Protein AF-A0A0S4VMB0-F1 (afdb_monomer_lite)

Structure (mmCIF, N/CA/C/O backbone):
data_AF-A0A0S4VMB0-F1
#
_entry.id   AF-A0A0S4VMB0-F1
#
loop_
_atom_site.group_PDB
_atom_site.id
_atom_site.type_symbol
_atom_site.label_atom_id
_atom_site.label_alt_id
_atom_site.label_comp_id
_atom_site.label_asym_id
_atom_site.label_entity_id
_atom_site.label_seq_id
_atom_site.pdbx_PDB_ins_code
_atom_site.Cartn_x
_atom_site.Cartn_y
_atom_site.Cartn_z
_atom_site.occupancy
_atom_site.B_iso_or_equiv
_atom_site.auth_seq_id
_atom_site.auth_comp_id
_atom_site.auth_asym_id
_atom_site.auth_atom_id
_atom_site.pdbx_PDB_model_num
ATOM 1 N N . MET A 1 1 ? 41.493 4.805 8.586 1.00 41.91 1 MET A N 1
ATOM 2 C CA . MET A 1 1 ? 40.617 3.733 8.074 1.00 41.91 1 MET A CA 1
ATOM 3 C C . MET A 1 1 ? 39.196 4.161 8.376 1.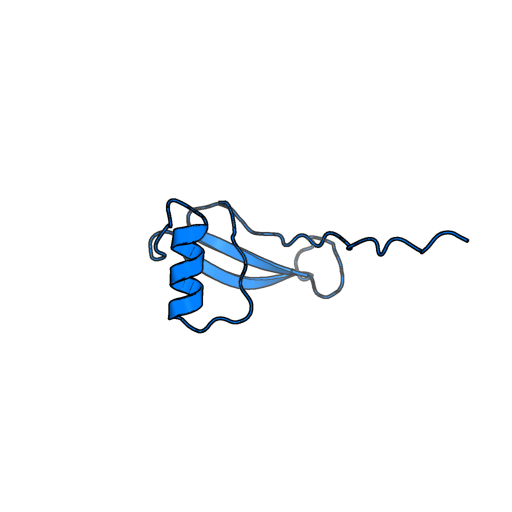00 41.91 1 MET A C 1
ATOM 5 O O . MET A 1 1 ? 38.883 4.294 9.549 1.00 41.91 1 MET A O 1
ATOM 9 N N . SER A 1 2 ? 38.400 4.473 7.356 1.00 46.03 2 SER A N 1
ATOM 10 C CA . SER A 1 2 ? 37.005 4.892 7.531 1.00 46.03 2 SER A CA 1
ATOM 11 C C . SER A 1 2 ? 36.097 3.804 6.974 1.00 46.03 2 SER A C 1
ATOM 13 O O . SER A 1 2 ? 36.313 3.319 5.866 1.00 46.03 2 SER A O 1
ATOM 15 N N . GLU A 1 3 ? 35.131 3.398 7.787 1.00 64.44 3 GLU A N 1
ATOM 16 C CA . GLU A 1 3 ? 34.119 2.385 7.497 1.00 64.44 3 GLU A CA 1
ATOM 17 C C . GLU A 1 3 ? 33.276 2.808 6.276 1.00 64.44 3 GLU A C 1
ATOM 19 O O . GLU A 1 3 ? 32.859 3.970 6.211 1.00 64.44 3 GLU A O 1
ATOM 24 N N . PRO A 1 4 ? 33.025 1.938 5.279 1.00 59.16 4 PRO A N 1
ATOM 25 C CA . PRO A 1 4 ? 32.175 2.313 4.158 1.00 59.16 4 PRO A CA 1
ATOM 26 C C . PRO A 1 4 ? 30.728 2.427 4.648 1.00 59.16 4 PRO A C 1
ATOM 28 O O . PRO A 1 4 ? 30.096 1.432 5.008 1.00 59.16 4 PRO A O 1
ATOM 31 N N . GLN A 1 5 ? 30.193 3.650 4.652 1.00 58.41 5 GLN A N 1
ATOM 32 C CA . GLN A 1 5 ? 28.770 3.896 4.869 1.00 58.41 5 GLN A CA 1
ATOM 33 C C . GLN A 1 5 ? 27.969 3.093 3.835 1.00 58.41 5 GLN A C 1
ATOM 35 O O . GLN A 1 5 ? 28.058 3.344 2.633 1.00 58.41 5 GLN A O 1
ATOM 40 N N . ARG A 1 6 ? 27.181 2.113 4.294 1.00 59.09 6 ARG A N 1
ATOM 41 C CA . ARG A 1 6 ? 26.174 1.449 3.460 1.00 59.09 6 ARG A CA 1
ATOM 42 C C . ARG A 1 6 ? 25.174 2.506 2.997 1.00 59.09 6 ARG A C 1
ATOM 44 O O . ARG A 1 6 ? 24.322 2.932 3.772 1.00 59.09 6 ARG A O 1
ATOM 51 N N . VAL A 1 7 ? 25.274 2.915 1.736 1.00 64.00 7 VAL A N 1
ATOM 52 C CA . VAL A 1 7 ? 24.245 3.722 1.081 1.00 64.00 7 VAL A CA 1
ATOM 53 C C . VAL A 1 7 ? 23.005 2.840 0.981 1.00 64.00 7 VAL A C 1
ATOM 55 O O . VAL A 1 7 ? 22.985 1.856 0.244 1.00 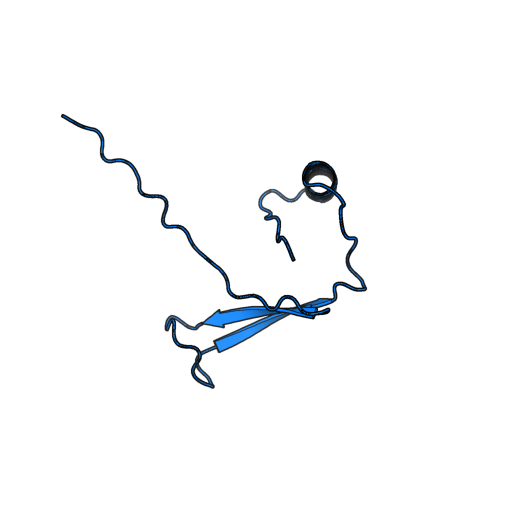64.00 7 VAL A O 1
ATOM 58 N N . LEU A 1 8 ? 21.982 3.138 1.779 1.00 62.53 8 LEU A N 1
ATOM 59 C CA . LEU A 1 8 ? 20.657 2.576 1.559 1.00 62.53 8 LEU A CA 1
ATOM 60 C C . LEU A 1 8 ? 20.196 3.097 0.197 1.00 62.53 8 LEU A C 1
ATOM 62 O O . LEU A 1 8 ? 19.914 4.286 0.061 1.00 62.53 8 LEU A O 1
ATOM 66 N N . ASN A 1 9 ? 20.151 2.231 -0.816 1.00 56.25 9 ASN A N 1
ATOM 67 C CA . ASN A 1 9 ? 19.525 2.583 -2.083 1.00 56.25 9 ASN A CA 1
ATOM 68 C C . ASN A 1 9 ? 18.057 2.898 -1.787 1.00 56.25 9 ASN A C 1
ATOM 70 O O . ASN A 1 9 ? 17.263 2.001 -1.497 1.00 56.25 9 ASN A O 1
ATOM 74 N N . MET A 1 10 ? 17.709 4.183 -1.812 1.00 60.19 10 MET A N 1
ATOM 75 C CA . MET A 1 10 ? 16.325 4.620 -1.718 1.00 60.19 10 MET A CA 1
ATOM 76 C C . MET A 1 10 ? 15.581 4.061 -2.928 1.00 60.19 10 MET A C 1
ATOM 78 O O . MET A 1 10 ? 15.880 4.396 -4.073 1.00 60.19 10 MET A O 1
ATOM 82 N N . THR A 1 11 ? 14.653 3.149 -2.657 1.00 55.72 11 THR A N 1
ATOM 83 C CA . THR A 1 11 ? 13.806 2.506 -3.657 1.00 55.72 11 THR A CA 1
ATOM 84 C C . THR A 1 11 ? 12.437 3.166 -3.611 1.00 55.72 11 THR A C 1
ATOM 86 O O . THR A 1 11 ? 11.857 3.358 -2.544 1.00 55.72 11 THR A O 1
ATOM 89 N N . TYR A 1 12 ? 11.942 3.561 -4.778 1.00 65.00 12 TYR A N 1
ATOM 90 C CA . TYR A 1 12 ? 10.648 4.212 -4.939 1.00 65.00 12 TYR A CA 1
ATOM 91 C C . TYR A 1 12 ? 9.758 3.323 -5.799 1.00 65.00 12 TYR A C 1
ATOM 93 O O . TYR A 1 12 ? 10.232 2.717 -6.759 1.00 65.00 12 TYR A O 1
ATOM 101 N N . VAL A 1 13 ? 8.472 3.254 -5.462 1.00 67.44 13 VAL A N 1
ATOM 102 C CA . VAL A 1 13 ? 7.460 2.528 -6.238 1.00 67.44 13 VAL A CA 1
ATOM 103 C C . VAL A 1 13 ? 6.475 3.540 -6.816 1.00 67.44 13 VAL A C 1
ATOM 105 O O . VAL A 1 13 ? 6.086 4.480 -6.123 1.00 67.44 13 VAL A O 1
ATOM 108 N N . LEU A 1 14 ? 6.083 3.363 -8.082 1.00 69.75 14 LEU A N 1
ATOM 109 C CA . LEU A 1 14 ? 5.074 4.202 -8.727 1.00 69.75 14 LEU A CA 1
ATOM 110 C C . LEU A 1 14 ? 3.671 3.729 -8.338 1.00 69.75 14 LEU A C 1
ATOM 112 O O . LEU A 1 14 ? 3.312 2.574 -8.575 1.00 69.75 14 LEU A O 1
ATOM 116 N N . ALA A 1 15 ? 2.870 4.650 -7.806 1.00 74.44 15 ALA A N 1
ATOM 117 C CA . ALA A 1 15 ? 1.459 4.438 -7.530 1.00 74.44 15 ALA A CA 1
ATOM 118 C C . ALA A 1 15 ? 0.643 5.689 -7.895 1.00 74.44 15 ALA A C 1
ATOM 120 O O . ALA A 1 15 ? 1.129 6.811 -7.756 1.00 74.44 15 ALA A O 1
ATOM 121 N N . THR A 1 16 ? -0.589 5.507 -8.376 1.00 76.19 16 THR A N 1
ATOM 122 C CA . THR A 1 16 ? -1.537 6.619 -8.590 1.00 76.19 16 THR A CA 1
ATOM 123 C C . THR A 1 16 ? -2.190 7.025 -7.269 1.00 76.19 16 THR A C 1
ATOM 125 O O . THR A 1 16 ? -2.502 6.158 -6.460 1.00 76.19 16 THR A O 1
ATOM 128 N N . THR A 1 17 ? -2.442 8.319 -7.058 1.00 67.19 17 THR A N 1
ATOM 129 C CA . THR A 1 17 ? -3.049 8.870 -5.823 1.00 67.19 17 THR A CA 1
ATOM 130 C C . THR A 1 17 ? -4.540 9.210 -5.966 1.00 67.19 17 THR A C 1
ATOM 132 O O . THR A 1 17 ? -5.103 9.949 -5.164 1.00 67.19 17 THR A O 1
ATOM 135 N N . GLU A 1 18 ? -5.200 8.686 -6.999 1.00 73.81 18 GLU A N 1
ATOM 136 C CA . GLU A 1 18 ? -6.649 8.829 -7.183 1.00 73.81 18 GLU A CA 1
ATOM 137 C C . GLU A 1 18 ? -7.435 7.995 -6.149 1.00 73.81 18 GLU A C 1
ATOM 139 O O . GLU A 1 18 ? 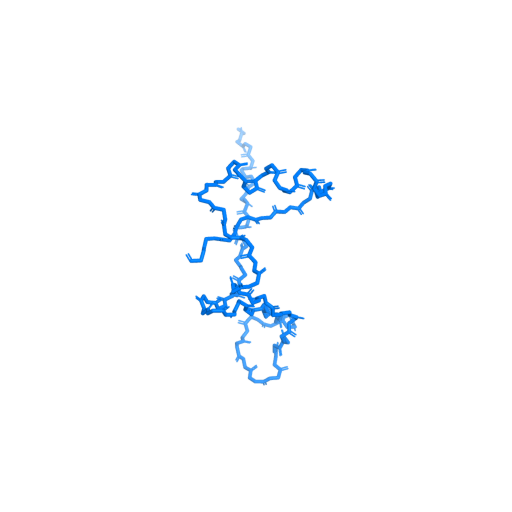-6.862 7.308 -5.306 1.00 73.81 18 GLU A O 1
ATOM 144 N N . THR A 1 19 ? -8.770 7.985 -6.235 1.00 75.81 19 THR A N 1
ATOM 145 C CA . THR A 1 19 ? -9.646 7.147 -5.386 1.00 75.81 19 THR A CA 1
ATOM 146 C C . THR A 1 19 ? -9.335 5.648 -5.467 1.00 75.81 19 THR A C 1
ATOM 148 O O . THR A 1 19 ? -9.749 4.885 -4.596 1.00 75.81 19 THR A O 1
ATOM 151 N N . VAL A 1 20 ? -8.585 5.223 -6.489 1.00 81.12 20 VAL A N 1
ATOM 152 C CA . VAL A 1 20 ? -8.038 3.875 -6.624 1.00 81.12 20 VAL A CA 1
ATOM 153 C C . VAL A 1 20 ? -6.525 3.959 -6.823 1.00 81.12 20 VAL A C 1
ATOM 155 O O . VAL A 1 20 ? -6.045 4.438 -7.855 1.00 81.12 20 VAL A O 1
ATOM 158 N N . VAL A 1 21 ? -5.769 3.428 -5.864 1.00 81.62 21 VAL A N 1
ATOM 159 C CA . VAL A 1 21 ? -4.312 3.296 -5.964 1.00 81.62 21 VAL A CA 1
ATOM 160 C C . VAL A 1 21 ? -3.982 2.094 -6.845 1.00 81.62 21 VAL A C 1
ATOM 162 O O . VAL A 1 21 ? -4.486 0.991 -6.625 1.00 81.62 21 VAL A O 1
ATOM 165 N N . ARG A 1 22 ? -3.152 2.303 -7.868 1.00 84.19 22 ARG A N 1
ATOM 166 C CA . ARG A 1 22 ? -2.739 1.276 -8.837 1.00 84.19 22 ARG A CA 1
ATOM 167 C C . ARG A 1 22 ? -1.242 1.039 -8.744 1.00 84.19 22 ARG A C 1
ATOM 169 O O . ARG A 1 22 ? -0.479 2.000 -8.800 1.00 84.19 22 ARG A O 1
ATOM 176 N N . TRP A 1 23 ? -0.844 -0.225 -8.645 1.00 82.69 23 TRP A N 1
ATOM 177 C CA . TRP A 1 23 ? 0.557 -0.629 -8.535 1.00 82.69 23 TRP A CA 1
ATOM 178 C C . TRP A 1 23 ? 1.082 -1.164 -9.857 1.00 82.69 23 TRP A C 1
ATOM 180 O O . TRP A 1 23 ? 0.504 -2.097 -10.412 1.00 82.69 23 TRP A O 1
ATOM 190 N N . TYR A 1 24 ? 2.194 -0.612 -10.336 1.00 82.56 24 TYR A N 1
ATOM 191 C CA . TYR A 1 24 ? 2.800 -1.020 -11.602 1.00 82.56 24 TYR A CA 1
ATOM 192 C C . TYR A 1 24 ? 4.112 -1.767 -11.368 1.00 82.56 24 TYR A C 1
ATOM 194 O O . TYR A 1 24 ? 4.954 -1.330 -10.584 1.00 82.56 24 TYR A O 1
ATOM 202 N N . ASN A 1 25 ? 4.289 -2.878 -12.078 1.00 82.62 25 ASN A N 1
ATOM 203 C CA . ASN A 1 25 ? 5.549 -3.597 -12.188 1.00 82.62 25 ASN A CA 1
ATOM 204 C C . ASN A 1 25 ? 6.159 -3.341 -13.560 1.00 82.62 25 ASN A C 1
ATOM 206 O O . ASN A 1 25 ? 5.517 -3.591 -14.576 1.00 82.62 25 ASN A O 1
ATOM 210 N N . PHE A 1 26 ? 7.404 -2.894 -13.586 1.00 79.56 26 PHE A N 1
ATOM 211 C CA . PHE A 1 26 ? 8.162 -2.707 -14.813 1.00 79.56 26 PHE A CA 1
ATOM 212 C C . PHE A 1 26 ? 9.084 -3.912 -14.976 1.00 79.56 26 PHE A C 1
ATOM 214 O O . PHE A 1 26 ? 9.911 -4.171 -14.100 1.00 79.56 26 PHE A O 1
ATOM 221 N N . ARG A 1 27 ? 8.920 -4.687 -16.057 1.00 69.81 27 ARG A N 1
ATOM 222 C CA . ARG A 1 27 ? 9.607 -5.979 -16.261 1.00 69.81 27 ARG A CA 1
ATOM 223 C C . ARG A 1 27 ? 11.100 -5.796 -16.569 1.00 69.81 27 ARG A C 1
ATOM 225 O O . ARG A 1 27 ? 11.554 -6.040 -17.678 1.00 69.81 27 ARG A O 1
ATOM 232 N N . GLY A 1 28 ? 11.874 -5.353 -15.580 1.00 64.12 28 GLY A N 1
ATOM 233 C CA . GLY A 1 28 ? 13.325 -5.160 -15.675 1.00 64.12 28 GLY A CA 1
ATOM 234 C C . GLY A 1 28 ? 13.768 -3.913 -16.445 1.00 64.12 28 GLY A C 1
ATOM 235 O O . GLY A 1 28 ? 14.964 -3.637 -16.491 1.00 64.12 28 GLY A O 1
ATOM 236 N N . ASN A 1 29 ? 12.835 -3.139 -17.004 1.00 62.53 29 ASN A N 1
ATOM 237 C CA . ASN A 1 29 ? 13.128 -1.952 -17.794 1.00 62.53 29 ASN A CA 1
ATOM 238 C C . ASN A 1 29 ? 12.425 -0.731 -17.173 1.00 62.53 29 ASN A C 1
ATOM 240 O O . ASN A 1 29 ? 11.200 -0.711 -17.135 1.00 62.53 29 ASN A O 1
ATOM 244 N N . PRO A 1 30 ? 13.136 0.291 -16.668 1.00 61.03 30 PRO A N 1
ATOM 245 C CA . PRO A 1 30 ? 12.539 1.420 -15.938 1.00 61.03 30 PRO A CA 1
ATOM 246 C C . PRO A 1 30 ? 11.718 2.393 -16.814 1.00 61.03 30 PRO A C 1
ATOM 248 O O . PRO A 1 30 ? 11.425 3.512 -16.393 1.00 61.03 30 PRO A O 1
ATOM 251 N N . GLY A 1 31 ? 11.365 2.003 -18.041 1.00 64.06 31 GLY A N 1
ATOM 252 C CA . GLY A 1 31 ? 10.647 2.836 -18.999 1.00 64.06 31 GLY A CA 1
ATOM 253 C C . GLY A 1 31 ? 9.125 2.631 -18.945 1.00 64.06 31 GLY A C 1
ATOM 254 O O . GLY A 1 31 ? 8.671 1.489 -18.935 1.00 64.06 31 GLY A O 1
ATOM 255 N N . PRO A 1 32 ? 8.309 3.702 -18.998 1.00 66.06 32 PRO A N 1
ATOM 256 C CA . PRO A 1 32 ? 6.845 3.625 -19.008 1.00 66.06 32 PRO A CA 1
ATOM 257 C C . PRO A 1 32 ? 6.245 3.248 -20.374 1.00 66.06 32 PRO A C 1
ATOM 259 O O . PRO A 1 32 ? 5.120 3.633 -20.693 1.00 66.06 32 PRO A O 1
ATOM 262 N N . SER A 1 33 ? 6.989 2.525 -21.210 1.00 71.56 33 SER A N 1
ATOM 263 C CA . SER A 1 33 ? 6.541 2.194 -22.561 1.00 71.56 33 SER A CA 1
ATOM 264 C C . SER A 1 33 ? 5.358 1.216 -22.526 1.00 71.56 33 SER A C 1
ATOM 266 O O . SER A 1 33 ? 5.350 0.287 -21.713 1.00 71.56 33 SER A O 1
ATOM 268 N N . PRO A 1 34 ? 4.355 1.374 -23.410 1.00 66.62 34 PRO A N 1
ATOM 269 C CA . PRO A 1 34 ? 3.257 0.418 -23.526 1.00 66.62 34 PRO A CA 1
ATOM 270 C C . PRO A 1 34 ? 3.784 -1.007 -23.753 1.00 66.62 34 PRO A C 1
ATOM 272 O O . PRO A 1 34 ? 4.572 -1.232 -24.666 1.00 66.62 34 PRO A O 1
ATOM 275 N N . GLY A 1 35 ? 3.356 -1.959 -22.919 1.00 73.19 35 GLY A N 1
ATOM 276 C CA . GLY A 1 35 ? 3.805 -3.360 -22.963 1.00 73.19 35 GLY A CA 1
ATOM 277 C C . GLY A 1 35 ? 4.995 -3.699 -22.054 1.00 73.19 35 GLY A C 1
ATOM 278 O O . GLY A 1 35 ? 5.202 -4.873 -21.761 1.00 73.19 35 GLY A O 1
ATOM 279 N N . GLU A 1 36 ? 5.717 -2.699 -21.536 1.00 79.25 36 GLU A N 1
ATOM 280 C CA . GLU A 1 36 ? 6.865 -2.892 -20.626 1.00 79.25 36 GLU A CA 1
ATOM 281 C C . GLU A 1 36 ? 6.466 -2.888 -19.140 1.00 79.25 36 GLU A C 1
ATOM 283 O O . GLU A 1 36 ? 7.285 -3.158 -18.254 1.00 79.25 36 GLU A O 1
ATOM 288 N N . PHE A 1 37 ? 5.194 -2.598 -18.858 1.00 79.00 37 PHE A N 1
ATOM 289 C CA . PHE A 1 37 ? 4.648 -2.577 -17.511 1.00 79.00 37 PHE A CA 1
ATOM 290 C C . PHE A 1 37 ? 3.399 -3.441 -17.371 1.00 79.00 37 PHE A C 1
ATOM 292 O O . PHE A 1 37 ? 2.620 -3.636 -18.303 1.00 79.00 37 PHE A O 1
ATOM 299 N N . GLU A 1 38 ? 3.198 -3.919 -16.153 1.00 83.38 38 GLU A N 1
ATOM 300 C CA . GLU A 1 38 ? 2.076 -4.743 -15.741 1.00 83.38 38 GLU A CA 1
ATOM 301 C C . GLU A 1 38 ? 1.393 -4.095 -14.536 1.00 83.38 38 GLU A C 1
ATOM 303 O O . GLU A 1 38 ? 2.052 -3.693 -13.576 1.00 83.38 38 GLU A O 1
ATOM 308 N N . LEU A 1 39 ? 0.067 -3.973 -14.583 1.00 83.25 39 LEU A N 1
ATOM 309 C CA . LEU A 1 39 ? -0.718 -3.581 -13.417 1.00 83.25 39 LEU A CA 1
ATOM 310 C C . LEU A 1 39 ? -0.837 -4.795 -12.493 1.00 83.25 39 LEU A C 1
ATOM 312 O O . LEU A 1 39 ? -1.489 -5.767 -12.862 1.00 83.25 39 LEU A O 1
ATOM 316 N N . LEU A 1 40 ? -0.241 -4.718 -11.304 1.00 81.94 40 LEU A N 1
ATOM 317 C CA . LEU A 1 40 ? -0.284 -5.807 -10.329 1.00 81.94 40 LEU A CA 1
ATOM 318 C C . LEU A 1 40 ? -1.615 -5.848 -9.577 1.00 81.94 40 LEU A C 1
ATOM 320 O O . LEU A 1 40 ? -2.232 -6.899 -9.486 1.00 81.94 40 LEU A O 1
ATOM 324 N N . GLU A 1 41 ? -2.053 -4.711 -9.025 1.00 82.44 41 GLU A N 1
ATOM 325 C CA . GLU A 1 41 ? -3.191 -4.679 -8.099 1.00 82.44 41 GLU A CA 1
ATOM 326 C C . GLU A 1 41 ? -3.868 -3.299 -8.060 1.00 82.44 41 GLU A C 1
ATOM 328 O O . GLU A 1 41 ? -3.244 -2.267 -8.353 1.00 82.44 41 GLU A O 1
ATOM 333 N N . ARG A 1 42 ? -5.152 -3.278 -7.670 1.00 84.88 42 ARG A N 1
ATOM 334 C CA . ARG A 1 42 ? -5.953 -2.059 -7.464 1.00 84.88 42 ARG A CA 1
ATOM 335 C C . ARG A 1 42 ? -6.451 -1.983 -6.023 1.00 84.88 42 ARG A C 1
ATOM 337 O O . ARG A 1 42 ? -7.171 -2.865 -5.571 1.00 84.88 42 ARG A O 1
ATOM 344 N N . LEU A 1 43 ? -6.142 -0.890 -5.335 1.00 82.50 43 LEU A N 1
ATOM 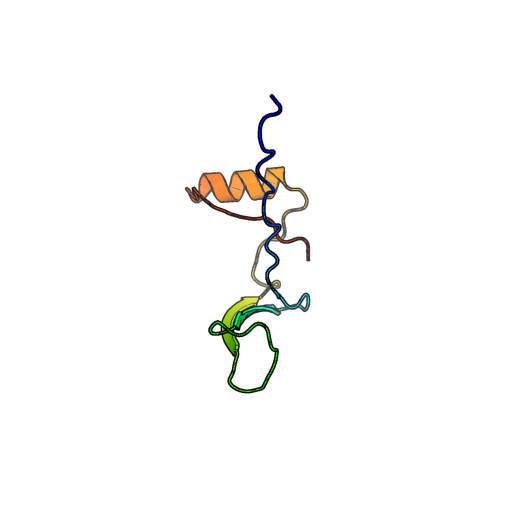345 C CA . LEU A 1 43 ? -6.625 -0.615 -3.986 1.00 82.50 43 LEU A CA 1
ATOM 346 C C . LEU A 1 43 ? -7.654 0.517 -4.025 1.00 82.50 43 LEU A C 1
ATOM 348 O O . LEU A 1 43 ? -7.309 1.670 -4.267 1.00 82.50 43 LEU A O 1
ATOM 352 N N . ASP A 1 44 ? -8.919 0.179 -3.794 1.00 81.12 44 ASP A N 1
ATOM 353 C CA . ASP A 1 44 ? -10.030 1.133 -3.746 1.00 81.12 44 ASP A CA 1
ATOM 354 C C . ASP A 1 44 ? -10.088 1.822 -2.375 1.00 81.12 44 ASP A C 1
ATOM 356 O O . ASP A 1 44 ? -10.469 1.213 -1.373 1.00 81.12 44 ASP A O 1
ATOM 360 N N . LEU A 1 45 ? -9.720 3.102 -2.331 1.00 81.25 45 LEU A N 1
ATOM 361 C CA . LEU A 1 45 ? -9.624 3.878 -1.094 1.00 81.25 45 LEU A CA 1
ATOM 362 C C . LEU A 1 45 ? -10.981 4.171 -0.450 1.00 81.25 45 LEU A C 1
ATOM 364 O O . LEU A 1 45 ? -11.017 4.558 0.715 1.00 81.25 45 LEU A O 1
ATOM 368 N N . SER A 1 46 ? -12.092 3.968 -1.166 1.00 79.69 46 SER A N 1
ATOM 369 C CA . SER A 1 46 ? -13.435 4.077 -0.581 1.00 79.69 46 SER A CA 1
ATOM 370 C C . SER A 1 46 ? -13.788 2.888 0.319 1.00 79.69 46 SER A C 1
ATOM 372 O O . SER A 1 46 ? -14.660 2.995 1.179 1.00 79.69 46 SER A O 1
ATOM 374 N N . LYS A 1 47 ? -13.097 1.755 0.141 1.00 78.81 47 LYS A N 1
ATOM 375 C CA . LYS A 1 47 ? -13.325 0.508 0.889 1.00 78.81 47 LYS A CA 1
ATOM 376 C C . LYS A 1 47 ? -12.281 0.267 1.974 1.00 78.81 47 LYS A C 1
ATOM 378 O O . LYS A 1 47 ? -12.465 -0.613 2.811 1.00 78.81 47 LYS A O 1
ATOM 383 N N . VAL A 1 48 ? -11.182 1.018 1.948 1.00 81.06 48 VAL A N 1
ATOM 384 C CA . VAL A 1 48 ? -10.059 0.853 2.872 1.00 81.06 48 VAL A CA 1
ATOM 385 C C . VAL A 1 48 ? -10.182 1.859 4.016 1.00 81.06 48 VAL A C 1
ATOM 387 O O . VAL A 1 48 ? -10.301 3.057 3.760 1.00 81.06 48 VAL A O 1
ATOM 390 N N . PRO A 1 49 ? -10.102 1.414 5.282 1.00 76.62 49 PRO A N 1
ATOM 391 C CA . PRO A 1 49 ? -10.050 2.323 6.417 1.00 76.62 49 PRO A CA 1
ATOM 392 C C . PRO A 1 49 ? -8.827 3.241 6.326 1.00 76.62 49 PRO A C 1
ATOM 394 O O . PRO A 1 49 ? -7.689 2.771 6.267 1.00 76.62 49 PRO A O 1
ATOM 397 N N . GLN A 1 50 ? -9.056 4.552 6.346 1.00 79.75 50 GLN A N 1
ATOM 398 C CA . GLN A 1 50 ? -7.982 5.534 6.453 1.00 79.75 50 GLN A CA 1
ATOM 399 C C . GLN A 1 50 ? -7.671 5.781 7.929 1.00 79.75 50 GLN A C 1
ATOM 401 O O . GLN A 1 50 ? -8.557 6.098 8.722 1.00 79.75 50 GLN A O 1
ATOM 406 N N . PHE A 1 51 ? -6.404 5.628 8.306 1.00 82.88 51 PHE A N 1
ATOM 407 C CA . PHE A 1 51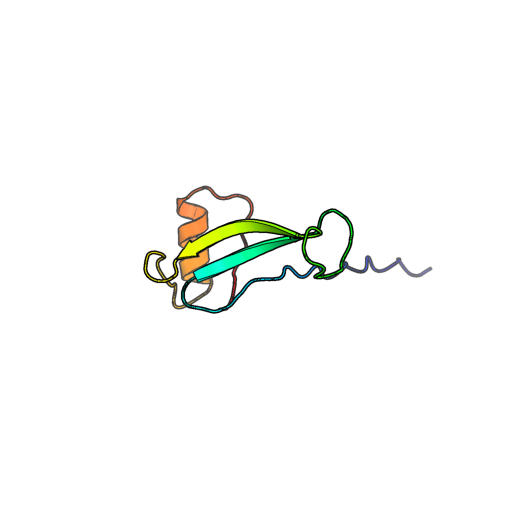 ? -5.943 5.901 9.664 1.00 82.88 51 PHE A CA 1
ATOM 408 C C . PHE A 1 51 ? -5.450 7.347 9.757 1.00 82.88 51 PHE A C 1
ATOM 410 O O . PHE A 1 51 ? -4.674 7.789 8.913 1.00 82.88 51 PHE A O 1
ATOM 417 N N . GLY A 1 52 ? -5.872 8.075 10.794 1.00 79.00 52 GLY A N 1
ATOM 418 C CA . GLY A 1 52 ? -5.492 9.482 10.987 1.00 79.00 52 GLY A CA 1
ATOM 419 C C . GLY A 1 52 ? -4.020 9.698 11.358 1.00 79.00 52 GLY A C 1
ATOM 420 O O . GLY A 1 52 ? -3.511 10.810 11.245 1.00 79.00 52 GLY A O 1
ATOM 421 N N . ASP A 1 53 ? -3.324 8.644 11.786 1.00 84.56 53 ASP A N 1
ATOM 422 C CA . ASP A 1 53 ? -1.933 8.694 12.218 1.00 84.56 53 ASP A CA 1
ATOM 423 C C . ASP A 1 53 ? -1.219 7.339 12.016 1.00 84.56 53 ASP A C 1
ATOM 425 O O . ASP A 1 53 ? -1.844 6.283 11.853 1.00 84.56 53 ASP A O 1
ATOM 429 N N . LYS A 1 54 ? 0.120 7.368 12.039 1.00 85.25 54 LYS A N 1
ATOM 430 C CA . LYS A 1 54 ? 0.963 6.180 11.825 1.00 85.25 54 LYS A CA 1
ATOM 431 C C . LYS A 1 54 ? 0.808 5.122 12.925 1.00 85.25 54 LYS A C 1
ATOM 433 O O . LYS A 1 54 ? 0.903 3.932 12.619 1.00 85.25 54 LYS A O 1
ATOM 438 N N . GLU A 1 55 ? 0.570 5.515 14.175 1.00 87.88 55 GLU A N 1
ATOM 439 C CA . GLU A 1 55 ? 0.436 4.578 15.301 1.00 87.88 55 GLU A CA 1
ATOM 440 C C . GLU A 1 55 ? -0.869 3.783 15.202 1.00 87.88 55 GLU A C 1
ATOM 442 O O . GLU A 1 55 ? -0.900 2.579 15.462 1.00 87.88 55 GLU A O 1
ATOM 447 N N . SER A 1 56 ? -1.949 4.414 14.750 1.00 87.31 56 SER A N 1
ATOM 448 C CA . SER A 1 56 ? -3.214 3.731 14.470 1.00 87.31 56 SER A CA 1
ATOM 449 C C . SER A 1 56 ? -3.071 2.694 13.349 1.00 87.31 56 SER A C 1
ATOM 451 O O . SER A 1 56 ? -3.485 1.547 13.524 1.00 87.31 56 SER A O 1
ATOM 453 N N . ALA A 1 57 ? -2.383 3.033 12.255 1.00 87.31 57 ALA A N 1
ATOM 454 C CA . ALA A 1 57 ? -2.085 2.073 11.188 1.00 87.31 57 ALA A CA 1
ATOM 455 C C . ALA A 1 57 ? -1.119 0.951 11.638 1.00 87.31 57 ALA A C 1
ATOM 457 O O . ALA A 1 57 ? -1.294 -0.207 11.257 1.00 87.31 57 ALA A O 1
ATOM 458 N N . LYS A 1 58 ? -0.143 1.252 12.510 1.00 88.94 58 LYS A N 1
ATOM 459 C CA . LYS A 1 58 ? 0.766 0.250 13.101 1.00 88.94 58 LYS A CA 1
ATOM 460 C C . LYS A 1 58 ? 0.009 -0.797 13.910 1.00 88.94 58 LYS A C 1
ATOM 462 O O . LYS A 1 58 ? 0.257 -1.989 13.752 1.00 88.94 58 LYS A O 1
ATOM 467 N N . ARG A 1 59 ? -0.916 -0.353 14.768 1.00 89.56 59 ARG A N 1
ATOM 468 C CA . ARG A 1 59 ? -1.743 -1.244 15.595 1.00 89.56 59 ARG A CA 1
ATOM 469 C C . ARG A 1 59 ? -2.580 -2.184 14.735 1.00 89.56 59 ARG A C 1
ATOM 471 O O . ARG A 1 59 ? -2.645 -3.372 15.036 1.00 89.56 59 ARG A O 1
ATOM 478 N N . ALA A 1 60 ? -3.151 -1.685 13.638 1.00 87.50 60 ALA A N 1
ATOM 479 C CA . ALA A 1 60 ? -3.871 -2.521 12.681 1.00 87.50 60 ALA A CA 1
ATOM 480 C C . ALA A 1 60 ? -2.953 -3.574 12.035 1.00 87.50 60 ALA A C 1
ATOM 482 O O . ALA A 1 60 ? -3.296 -4.753 12.014 1.00 87.50 60 ALA A O 1
ATOM 483 N N . ALA A 1 61 ? -1.756 -3.184 11.585 1.00 88.62 61 ALA A N 1
ATOM 484 C CA . ALA A 1 61 ? -0.789 -4.121 11.011 1.00 88.62 61 ALA A CA 1
ATOM 485 C C . ALA A 1 61 ? -0.351 -5.209 12.011 1.00 88.62 61 ALA A C 1
ATOM 487 O O . ALA A 1 61 ? -0.255 -6.383 11.651 1.00 88.62 61 ALA A O 1
ATOM 488 N N . GLN A 1 62 ? -0.139 -4.834 13.277 1.00 90.00 62 GLN A N 1
ATOM 489 C CA . GLN A 1 62 ? 0.184 -5.769 14.358 1.00 90.00 62 GLN A CA 1
ATOM 490 C C . GLN A 1 62 ? -0.967 -6.736 14.651 1.00 90.00 62 GLN A C 1
ATOM 492 O O . GLN A 1 62 ? -0.729 -7.934 14.776 1.00 90.00 62 GLN A O 1
ATOM 497 N N . ALA A 1 63 ? -2.205 -6.238 14.719 1.00 91.06 63 ALA A N 1
ATOM 498 C CA . ALA A 1 63 ? -3.390 -7.065 14.937 1.00 91.06 63 ALA A CA 1
ATOM 499 C C . ALA A 1 63 ? -3.612 -8.081 13.802 1.00 91.06 63 ALA A C 1
ATOM 501 O O . ALA A 1 63 ? -4.063 -9.194 14.051 1.00 91.06 63 ALA A O 1
ATOM 502 N N . LEU A 1 64 ? -3.239 -7.722 12.571 1.00 88.88 64 LEU A N 1
ATOM 503 C CA . LEU A 1 64 ? -3.262 -8.610 11.405 1.00 88.88 64 LEU A CA 1
ATOM 504 C C . LEU A 1 64 ? -2.075 -9.592 11.354 1.00 88.88 64 LEU A C 1
ATOM 506 O O . LEU A 1 64 ? -2.009 -10.423 10.451 1.00 88.88 64 LEU A O 1
ATOM 510 N N . GLY A 1 65 ? -1.119 -9.504 1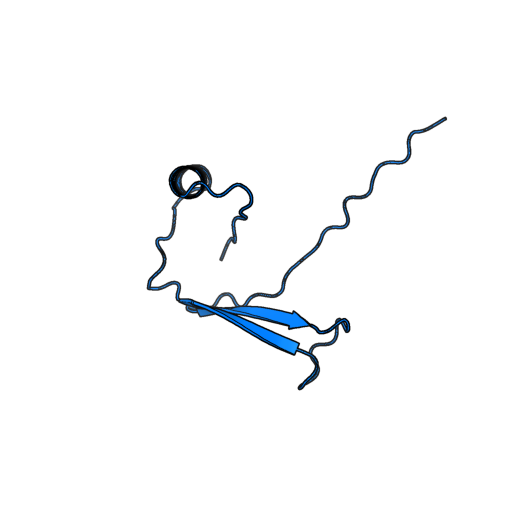2.285 1.00 92.31 65 GLY A N 1
ATOM 511 C CA . GLY A 1 65 ? 0.066 -10.366 12.309 1.00 92.31 65 GLY A CA 1
ATOM 512 C C . GLY A 1 65 ? 1.073 -10.084 11.187 1.00 92.31 65 GLY A C 1
ATOM 513 O O . GLY A 1 65 ? 1.908 -10.939 10.879 1.00 92.31 65 GLY A O 1
ATOM 514 N N . LEU A 1 66 ? 1.018 -8.901 10.563 1.00 90.00 66 LEU A N 1
ATOM 515 C CA . LEU A 1 66 ? 1.906 -8.541 9.458 1.00 90.00 66 LEU A CA 1
ATOM 516 C C . LEU A 1 66 ? 3.327 -8.269 9.969 1.00 90.00 66 LEU A C 1
ATOM 518 O O . LEU A 1 66 ? 3.560 -7.367 10.774 1.00 90.00 66 LEU A O 1
ATOM 522 N N . LYS A 1 67 ? 4.300 -9.026 9.451 1.00 84.44 67 LYS A N 1
ATOM 523 C CA . LYS A 1 67 ? 5.729 -8.869 9.787 1.00 84.44 67 LYS A CA 1
ATOM 524 C C . LYS A 1 67 ? 6.431 -7.783 8.969 1.00 84.44 67 LYS A C 1
ATOM 526 O O . LYS A 1 67 ? 7.408 -7.203 9.432 1.00 84.44 67 LYS A O 1
ATOM 531 N N . THR A 1 68 ? 5.936 -7.507 7.766 1.00 84.06 68 THR A N 1
ATOM 532 C CA . THR A 1 68 ? 6.487 -6.503 6.851 1.00 84.06 68 THR A CA 1
ATOM 533 C C . THR A 1 68 ? 5.334 -5.724 6.248 1.00 84.06 68 THR A C 1
ATOM 535 O O . THR A 1 68 ? 4.419 -6.310 5.678 1.00 84.06 68 THR A O 1
ATOM 538 N N . TRP A 1 69 ? 5.357 -4.409 6.417 1.00 83.06 69 TRP A N 1
ATOM 539 C CA . TRP A 1 69 ? 4.305 -3.512 5.962 1.00 83.06 69 TRP A CA 1
ATOM 540 C C . TRP A 1 69 ? 4.889 -2.104 5.799 1.00 83.06 69 TRP A C 1
ATOM 542 O O . TRP A 1 69 ? 5.937 -1.782 6.364 1.00 83.06 69 TRP A O 1
ATOM 552 N N . GLY A 1 70 ? 4.231 -1.279 4.991 1.00 75.00 70 GLY A N 1
ATOM 553 C CA . GLY A 1 70 ? 4.643 0.092 4.709 1.00 75.00 70 GLY A CA 1
ATOM 554 C C . GLY A 1 70 ? 3.463 1.044 4.814 1.00 75.00 70 GLY A C 1
ATOM 555 O O . GLY A 1 70 ? 2.315 0.648 4.623 1.00 75.00 70 GLY A O 1
ATOM 556 N N . TYR A 1 71 ? 3.750 2.304 5.126 1.00 76.38 71 TYR A N 1
ATOM 557 C CA . TYR A 1 71 ? 2.751 3.362 5.064 1.00 76.38 71 TYR A CA 1
ATOM 558 C C . TYR A 1 71 ? 2.844 4.056 3.719 1.00 76.38 71 TYR A C 1
ATOM 560 O O . TYR A 1 71 ? 3.929 4.463 3.303 1.00 76.38 71 TYR A O 1
ATOM 568 N N . ILE A 1 72 ? 1.696 4.261 3.095 1.00 74.56 72 ILE A N 1
ATOM 569 C CA . ILE A 1 72 ? 1.593 5.085 1.901 1.00 74.56 72 ILE A CA 1
ATOM 570 C C . ILE A 1 72 ? 0.849 6.329 2.327 1.00 74.56 72 ILE A C 1
ATOM 572 O O . ILE A 1 72 ? -0.282 6.254 2.808 1.00 74.56 72 ILE A O 1
ATOM 576 N N . ARG A 1 73 ? 1.524 7.468 2.209 1.00 72.00 73 ARG A N 1
ATOM 577 C CA . ARG A 1 73 ? 0.860 8.756 2.327 1.00 72.00 73 ARG A CA 1
ATOM 578 C C . ARG A 1 73 ? 0.268 9.059 0.958 1.00 72.00 73 ARG A C 1
ATOM 580 O O . ARG A 1 73 ? 1.024 9.186 -0.001 1.00 72.00 73 ARG A O 1
ATOM 587 N N . ILE A 1 74 ? -1.055 9.074 0.903 1.00 70.56 74 ILE A N 1
ATOM 588 C CA . ILE A 1 74 ? -1.842 9.417 -0.282 1.00 70.56 74 ILE A CA 1
ATOM 589 C C . ILE A 1 74 ? -1.986 10.936 -0.345 1.00 70.56 74 ILE A C 1
ATOM 591 O O . ILE A 1 74 ? -2.027 11.554 0.749 1.00 70.56 74 ILE A O 1
#

pLDDT: mean 75.77, std 11.0, range [41.91, 92.31]

Foldseek 3Di:
DDDDPPDPPDDDFDWDPPQKTWGKDQCPDPDPDVPRIDTDDIDRNVPDDDDPDPVRVVVVCVVVVNPDDDDDDD

Organism: Ralstonia solanacearum (NCBI:txid305)

Secondary structure (DSSP, 8-state):
--------------B--SSEEEEEEESS-----TTSEEEEEEEETTTSPPPSSHHHHHHHHHHTT-SS------

Radius of gyration: 16.68 Å; chains: 1; bounding box: 54×20×39 Å

Sequence (74 aa):
MSEPQRVLNMTYVLATTETVVRWYNFRGNPGPSPGEFELLERLDLSKVPQFGDKESAKRAAQALGLKTWGYIRI